Protein AF-A0A2M8PMQ4-F1 (afdb_monomer_lite)

Secondary structure (DSSP, 8-state):
---------SSTTSSHHHHHHHHHHHHHHTT---------SSS--GGGTS-TT---GGG--

pLDDT: mean 86.52, std 14.25, range [54.38, 96.88]

Foldseek 3Di:
DDDDDDQDDPDPPPCSLVVQLVVQLVCVLVVDPDDDDFPCPPDGDNCVSDPPPDPDPNPDD

Radius of gyration: 12.52 Å; chains: 1; bounding box: 36×18×30 Å

Sequence (61 aa):
MGQIITFYSYKGGVGRTMTLANVAVLLAQWGYKTLIIDWDLEAPGLENYYSHGDKPYLDRD

Structure (mmCIF, N/CA/C/O backbone):
data_AF-A0A2M8PMQ4-F1
#
_entry.id   AF-A0A2M8PMQ4-F1
#
loop_
_atom_site.group_PDB
_atom_site.id
_atom_site.type_symbol
_atom_site.label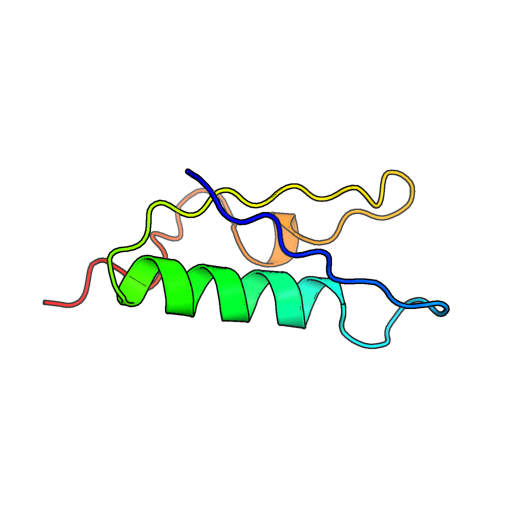_atom_id
_atom_site.label_alt_id
_atom_site.label_comp_id
_atom_site.label_asym_id
_atom_site.label_entity_id
_atom_site.label_seq_id
_atom_site.pdbx_PDB_ins_code
_atom_site.Cartn_x
_atom_site.Cartn_y
_atom_site.Cartn_z
_atom_site.occupancy
_atom_site.B_iso_or_equiv
_atom_site.auth_seq_id
_atom_site.auth_comp_id
_atom_site.auth_asym_id
_atom_site.auth_atom_id
_atom_site.pdbx_PDB_model_num
ATOM 1 N N . MET A 1 1 ? -0.386 7.148 18.486 1.00 81.06 1 MET A N 1
ATOM 2 C CA . MET A 1 1 ? 0.428 7.608 17.337 1.00 81.06 1 MET A CA 1
ATOM 3 C C . MET A 1 1 ? 0.250 6.614 16.200 1.00 81.06 1 MET A C 1
ATOM 5 O O . MET A 1 1 ? 0.020 5.448 16.498 1.00 81.06 1 MET A O 1
ATOM 9 N N . GLY A 1 2 ? 0.287 7.055 14.941 1.00 90.38 2 GLY A N 1
ATOM 10 C CA . GLY A 1 2 ? 0.239 6.141 13.790 1.00 90.38 2 GLY A CA 1
ATOM 11 C C . GLY A 1 2 ? 1.566 5.399 13.594 1.00 90.38 2 GLY A C 1
ATOM 12 O O . GLY A 1 2 ? 2.598 5.857 14.082 1.00 90.38 2 GLY A O 1
ATOM 13 N N . GLN A 1 3 ? 1.534 4.265 12.891 1.00 96.06 3 GLN A N 1
ATOM 14 C CA . GLN A 1 3 ? 2.730 3.548 12.438 1.00 96.06 3 GLN A CA 1
ATOM 15 C C . GLN A 1 3 ? 2.956 3.811 10.945 1.00 96.06 3 GLN A C 1
ATOM 17 O O . GLN A 1 3 ? 1.996 3.867 10.180 1.00 96.06 3 GLN A O 1
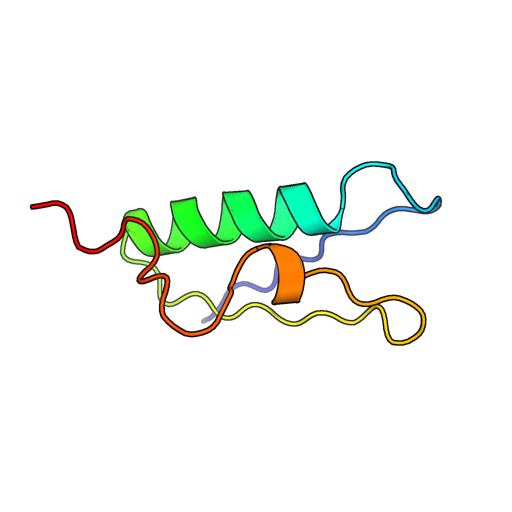ATOM 22 N N . ILE A 1 4 ? 4.219 3.963 10.542 1.00 96.69 4 ILE A N 1
ATOM 23 C CA . ILE A 1 4 ? 4.625 4.094 9.137 1.00 96.69 4 ILE A CA 1
ATOM 24 C C . ILE A 1 4 ? 5.423 2.844 8.777 1.00 96.69 4 ILE A C 1
ATOM 26 O O . ILE A 1 4 ? 6.421 2.540 9.430 1.00 96.69 4 ILE A O 1
ATOM 30 N N . ILE A 1 5 ? 4.973 2.123 7.751 1.00 96.88 5 ILE A N 1
ATOM 31 C CA . ILE A 1 5 ? 5.603 0.894 7.261 1.00 96.88 5 ILE A CA 1
ATOM 32 C C . ILE A 1 5 ? 5.953 1.111 5.789 1.00 96.88 5 ILE A C 1
ATOM 34 O O . ILE A 1 5 ? 5.077 1.429 4.988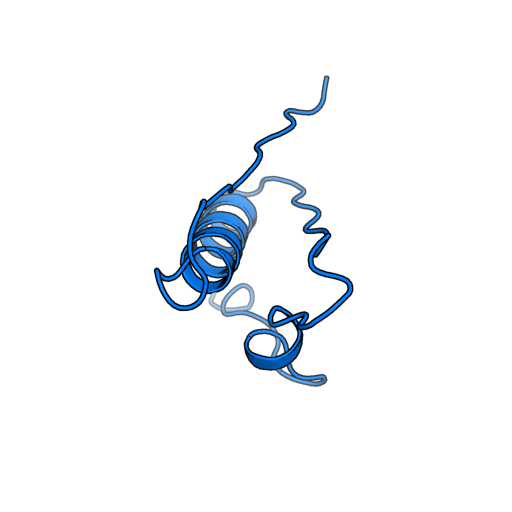 1.00 96.88 5 ILE A O 1
ATOM 38 N N . THR A 1 6 ? 7.225 0.927 5.436 1.00 96.62 6 THR A N 1
ATOM 39 C CA . THR A 1 6 ? 7.713 1.111 4.064 1.00 96.62 6 THR A CA 1
ATOM 40 C C . THR A 1 6 ? 8.008 -0.236 3.423 1.00 96.62 6 THR A C 1
ATOM 42 O O . THR A 1 6 ? 8.795 -1.024 3.946 1.00 96.62 6 THR A O 1
ATOM 45 N N . PHE A 1 7 ? 7.426 -0.473 2.250 1.00 96.38 7 PHE A N 1
ATOM 46 C CA . PHE A 1 7 ? 7.755 -1.610 1.397 1.00 96.38 7 PHE A CA 1
ATOM 47 C C . PHE A 1 7 ? 8.741 -1.138 0.337 1.00 96.38 7 PHE A C 1
ATOM 49 O O . PHE A 1 7 ? 8.422 -0.258 -0.456 1.00 96.38 7 PHE A O 1
ATOM 56 N N . TYR A 1 8 ? 9.944 -1.705 0.326 1.00 94.75 8 TYR A N 1
ATOM 57 C CA . TYR A 1 8 ? 11.011 -1.330 -0.598 1.00 94.75 8 TYR A CA 1
ATOM 58 C C . TYR A 1 8 ? 11.563 -2.560 -1.315 1.00 94.75 8 TYR A C 1
ATOM 60 O O . TYR A 1 8 ? 11.639 -3.652 -0.754 1.00 94.75 8 TYR A O 1
ATOM 68 N N . SER A 1 9 ? 11.985 -2.363 -2.561 1.00 93.00 9 SER A N 1
ATOM 69 C CA . SER A 1 9 ? 12.740 -3.348 -3.323 1.00 93.00 9 SER A CA 1
ATOM 70 C C . SER A 1 9 ? 13.706 -2.650 -4.269 1.00 93.00 9 SER A C 1
ATOM 72 O O . SER A 1 9 ? 13.354 -1.648 -4.886 1.00 93.00 9 SER A O 1
ATOM 74 N N . TYR A 1 10 ? 14.909 -3.207 -4.412 1.00 91.50 10 TYR A N 1
ATOM 75 C CA . TYR A 1 10 ? 15.922 -2.667 -5.322 1.00 91.50 10 TYR A CA 1
ATOM 76 C C . TYR A 1 10 ? 15.583 -2.913 -6.800 1.00 91.50 10 TYR A C 1
ATOM 78 O O . TYR A 1 10 ? 15.870 -2.083 -7.653 1.00 91.50 10 TYR A O 1
ATOM 86 N N . LYS A 1 11 ? 14.960 -4.056 -7.109 1.00 92.38 11 LYS A N 1
ATOM 87 C CA . LYS A 1 11 ? 14.543 -4.421 -8.468 1.00 92.38 11 LYS A CA 1
ATOM 88 C C . LYS A 1 11 ? 13.029 -4.302 -8.627 1.00 92.38 11 LYS A C 1
ATOM 90 O O . LYS A 1 11 ? 12.279 -4.553 -7.675 1.00 92.38 11 LYS A O 1
ATOM 95 N N . GLY A 1 12 ? 12.602 -3.969 -9.843 1.00 90.31 12 GLY A N 1
ATOM 96 C CA . GLY A 1 12 ? 11.208 -4.075 -10.268 1.00 90.31 12 GLY A CA 1
ATOM 97 C C . GLY A 1 12 ? 10.760 -5.535 -10.382 1.00 90.31 12 GLY A C 1
ATOM 98 O O . GLY A 1 12 ? 11.583 -6.443 -10.501 1.00 90.31 12 GLY A O 1
ATOM 99 N N . GLY A 1 13 ? 9.448 -5.769 -10.311 1.00 90.81 13 GLY A N 1
ATOM 100 C CA . GLY A 1 13 ? 8.851 -7.092 -10.539 1.00 90.81 13 GLY A CA 1
ATOM 101 C C . GLY A 1 13 ? 8.990 -8.111 -9.400 1.00 90.81 13 GLY A C 1
ATOM 102 O O . GLY A 1 13 ? 8.530 -9.235 -9.548 1.00 90.81 13 GLY A O 1
ATOM 103 N N . VAL A 1 14 ? 9.568 -7.749 -8.248 1.00 94.56 14 VAL A N 1
ATOM 104 C CA . VAL A 1 14 ? 9.737 -8.679 -7.105 1.00 94.56 14 VAL A CA 1
ATOM 105 C C . VAL A 1 14 ? 8.522 -8.763 -6.170 1.00 94.56 14 VAL A C 1
ATOM 107 O O . VAL A 1 14 ? 8.591 -9.409 -5.130 1.00 94.56 14 VAL A O 1
ATOM 110 N N . GLY A 1 15 ? 7.421 -8.085 -6.505 1.00 94.69 15 GLY A N 1
ATOM 111 C CA . GLY A 1 15 ? 6.173 -8.150 -5.736 1.00 94.69 15 GLY A CA 1
ATOM 112 C C . GLY A 1 15 ? 5.999 -7.091 -4.642 1.00 94.69 15 GLY A C 1
ATOM 113 O O . GLY A 1 15 ? 5.125 -7.246 -3.801 1.00 94.69 15 GLY A O 1
ATOM 114 N N . ARG A 1 16 ? 6.761 -5.988 -4.643 1.00 95.56 16 ARG A N 1
ATOM 115 C CA . ARG A 1 16 ? 6.625 -4.898 -3.649 1.00 95.56 16 ARG A CA 1
ATOM 116 C C . ARG A 1 16 ? 5.183 -4.394 -3.498 1.00 95.56 16 ARG A C 1
ATOM 118 O O . ARG A 1 16 ? 4.653 -4.387 -2.389 1.00 95.56 16 ARG A O 1
ATOM 125 N N . THR A 1 17 ? 4.549 -4.013 -4.606 1.00 95.00 17 THR A N 1
ATOM 126 C CA . THR A 1 17 ? 3.168 -3.504 -4.620 1.00 95.00 17 THR A CA 1
ATOM 127 C C . THR A 1 17 ? 2.161 -4.576 -4.205 1.00 95.00 17 THR A C 1
ATOM 129 O O . THR A 1 17 ? 1.231 -4.286 -3.459 1.00 95.00 17 THR A O 1
ATOM 132 N N . MET A 1 18 ? 2.396 -5.833 -4.600 1.00 95.38 18 MET A N 1
ATOM 133 C CA . MET A 1 18 ? 1.585 -6.977 -4.171 1.00 95.38 18 MET A CA 1
ATOM 134 C C . MET A 1 18 ? 1.628 -7.147 -2.648 1.00 95.38 18 MET A C 1
ATOM 136 O O . MET A 1 18 ? 0.587 -7.329 -2.015 1.00 95.38 18 MET A O 1
ATOM 140 N N . THR A 1 19 ? 2.816 -7.063 -2.046 1.00 96.50 19 THR A N 1
ATOM 141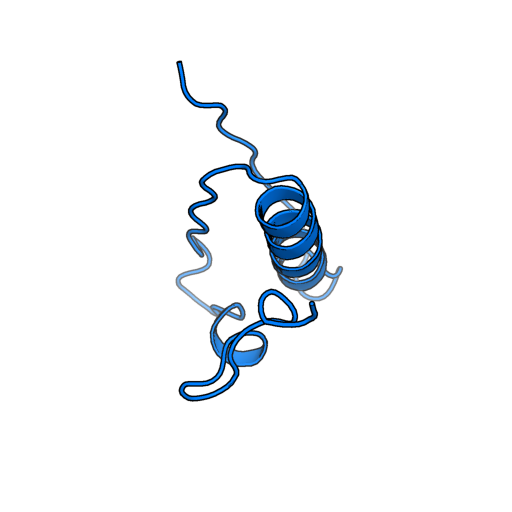 C CA . THR A 1 19 ? 2.982 -7.167 -0.593 1.00 96.50 19 THR A CA 1
ATOM 142 C C . THR A 1 19 ? 2.297 -6.005 0.126 1.00 96.50 19 THR A C 1
ATOM 144 O O . THR A 1 19 ? 1.557 -6.249 1.077 1.00 96.50 19 THR A O 1
ATOM 147 N N . LEU A 1 20 ? 2.478 -4.765 -0.351 1.00 96.06 20 LEU A N 1
ATOM 148 C CA . LEU A 1 20 ? 1.792 -3.585 0.192 1.00 96.06 20 LEU A CA 1
ATOM 149 C C . LEU A 1 20 ? 0.267 -3.774 0.183 1.00 96.06 20 LEU A C 1
ATOM 151 O O . LEU A 1 20 ? -0.372 -3.599 1.220 1.00 96.06 20 LEU A O 1
ATOM 155 N N . ALA A 1 21 ? -0.306 -4.173 -0.957 1.00 94.44 21 ALA A N 1
ATOM 156 C CA . ALA A 1 21 ? -1.750 -4.334 -1.110 1.00 94.44 21 ALA A CA 1
ATOM 157 C C . ALA A 1 21 ? -2.326 -5.411 -0.168 1.00 94.44 21 ALA A C 1
ATOM 159 O O . ALA A 1 21 ? -3.313 -5.179 0.532 1.00 94.44 21 ALA A O 1
ATOM 160 N N . ASN A 1 22 ? -1.682 -6.580 -0.084 1.00 95.31 22 ASN A N 1
ATOM 161 C CA . ASN A 1 22 ? -2.149 -7.665 0.784 1.00 95.31 22 ASN A CA 1
ATOM 162 C C . ASN A 1 22 ? -2.054 -7.307 2.273 1.00 95.31 22 ASN A C 1
ATOM 164 O O . ASN A 1 22 ? -3.003 -7.534 3.024 1.00 95.31 22 ASN A O 1
ATOM 168 N N . VAL A 1 23 ? -0.939 -6.711 2.711 1.00 96.38 23 VAL A N 1
ATOM 169 C CA . VAL A 1 23 ? -0.784 -6.291 4.113 1.00 96.38 23 VAL A CA 1
ATOM 170 C C . VAL A 1 23 ? -1.800 -5.208 4.470 1.00 96.38 23 VAL A C 1
ATOM 172 O O . VAL A 1 23 ? -2.371 -5.247 5.558 1.00 96.38 23 VAL A O 1
ATOM 175 N N . ALA A 1 24 ? -2.082 -4.277 3.557 1.00 94.94 24 ALA A N 1
ATOM 176 C CA . ALA A 1 24 ? -3.076 -3.239 3.789 1.00 94.94 24 ALA A CA 1
ATOM 177 C C . ALA A 1 24 ? -4.487 -3.805 4.006 1.00 94.94 24 ALA A C 1
ATOM 179 O O . ALA A 1 24 ? -5.183 -3.361 4.921 1.00 94.94 24 ALA A O 1
ATOM 180 N N . VAL A 1 25 ? -4.883 -4.815 3.219 1.00 93.12 25 VAL A N 1
ATOM 181 C CA . VAL A 1 25 ? -6.163 -5.521 3.400 1.00 93.12 25 VAL A CA 1
ATOM 182 C C . VAL A 1 25 ? -6.214 -6.219 4.756 1.00 93.12 25 VAL A C 1
ATOM 184 O O . VAL A 1 25 ? -7.197 -6.051 5.472 1.00 93.12 25 VAL A O 1
ATOM 187 N N . LEU A 1 26 ? -5.158 -6.939 5.147 1.00 94.81 26 LEU A N 1
ATOM 188 C CA . LEU A 1 26 ? -5.106 -7.619 6.447 1.00 94.81 26 LEU A CA 1
ATOM 189 C C . LEU A 1 26 ? -5.213 -6.634 7.616 1.00 94.81 26 LEU A C 1
ATOM 191 O O . LEU A 1 26 ? -5.994 -6.851 8.539 1.00 94.81 26 LEU A O 1
ATOM 195 N N . LEU A 1 27 ? -4.481 -5.517 7.561 1.00 94.81 27 LEU A N 1
ATOM 196 C CA . LEU A 1 27 ? -4.561 -4.476 8.587 1.00 94.81 27 LEU A CA 1
ATOM 197 C C . LEU A 1 27 ? -5.965 -3.862 8.657 1.00 94.81 27 LEU A C 1
ATOM 199 O O . LEU A 1 27 ? -6.496 -3.672 9.750 1.00 94.81 27 LEU A O 1
ATOM 203 N N . ALA A 1 28 ? -6.589 -3.588 7.509 1.00 92.50 28 ALA A N 1
ATOM 204 C CA . ALA A 1 28 ? -7.959 -3.083 7.471 1.00 92.50 28 ALA A CA 1
ATOM 205 C C . ALA A 1 28 ? -8.962 -4.096 8.055 1.00 92.50 28 ALA A C 1
ATOM 207 O O . ALA A 1 28 ? -9.808 -3.717 8.862 1.00 92.50 28 ALA A O 1
ATOM 208 N N . GLN A 1 29 ? -8.831 -5.384 7.718 1.00 91.06 29 GLN A N 1
ATOM 209 C CA . GLN A 1 29 ? -9.657 -6.470 8.265 1.00 91.06 29 GLN A CA 1
ATOM 210 C C . GLN A 1 29 ? -9.486 -6.645 9.778 1.00 91.06 29 GLN A C 1
ATOM 212 O O . GLN A 1 29 ? -10.435 -7.000 10.469 1.00 91.06 29 GLN A O 1
ATOM 217 N N . TRP A 1 30 ? -8.303 -6.355 10.319 1.00 94.62 30 TRP A N 1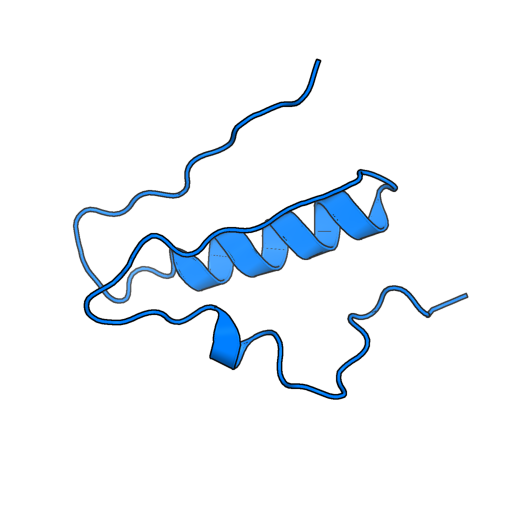
ATOM 218 C CA . TRP A 1 30 ? -8.059 -6.337 11.765 1.00 94.62 30 TRP A CA 1
ATOM 219 C C . TRP A 1 30 ? -8.571 -5.068 12.466 1.00 94.62 30 TRP A C 1
ATOM 221 O O . TRP A 1 30 ? -8.335 -4.885 13.658 1.00 94.62 30 TRP A O 1
ATOM 231 N N . GLY A 1 31 ? -9.279 -4.188 11.752 1.00 93.81 31 GLY A N 1
ATOM 232 C CA . GLY A 1 31 ? -9.896 -2.984 12.308 1.00 93.81 31 GLY A CA 1
ATOM 233 C C . GLY A 1 31 ? -8.965 -1.772 12.384 1.00 93.81 31 GLY A C 1
ATOM 234 O O . GLY A 1 31 ? -9.331 -0.755 12.980 1.00 93.81 31 GLY A O 1
ATOM 235 N N . TYR A 1 32 ? -7.771 -1.833 11.784 1.00 95.19 32 TYR A N 1
ATOM 236 C CA . TYR A 1 32 ? -6.883 -0.677 11.716 1.00 95.19 32 TYR A CA 1
ATOM 237 C C . TYR A 1 32 ? -7.312 0.285 10.605 1.00 95.19 32 TYR A C 1
ATOM 239 O O . TYR A 1 32 ? -7.632 -0.107 9.483 1.00 95.19 32 TYR A O 1
ATOM 247 N N . LYS A 1 33 ? -7.255 1.587 10.904 1.00 94.62 33 LYS A N 1
ATOM 248 C CA . LYS A 1 33 ? -7.364 2.634 9.882 1.00 94.62 33 LYS A CA 1
ATOM 249 C C . LYS A 1 33 ? -6.073 2.655 9.068 1.00 94.62 33 LYS A C 1
ATOM 251 O O . LYS A 1 33 ? -5.062 3.181 9.531 1.00 94.62 33 LYS A O 1
ATOM 256 N N . THR A 1 34 ? -6.128 2.086 7.871 1.00 94.44 34 THR A N 1
ATOM 257 C CA . THR A 1 34 ? -4.971 1.920 6.988 1.00 94.44 34 THR A CA 1
ATOM 258 C C . THR A 1 34 ? -5.031 2.901 5.821 1.00 94.44 34 THR A C 1
ATOM 260 O O . THR A 1 34 ? -6.036 2.971 5.119 1.00 94.44 34 THR A O 1
ATOM 263 N N . LEU A 1 35 ? -3.939 3.637 5.599 1.00 94.81 35 LEU A N 1
ATOM 264 C CA . LEU A 1 35 ? -3.704 4.449 4.405 1.00 94.81 35 LEU A CA 1
ATOM 265 C C . LEU A 1 35 ? -2.528 3.846 3.635 1.00 94.81 35 LEU A C 1
ATOM 267 O O . LEU A 1 35 ? -1.484 3.566 4.222 1.00 94.81 35 LEU A O 1
ATOM 271 N N . ILE A 1 36 ? -2.700 3.682 2.329 1.00 95.12 36 ILE A N 1
ATOM 272 C CA . ILE A 1 36 ? -1.663 3.231 1.401 1.00 95.12 36 ILE A CA 1
ATOM 273 C C . ILE A 1 36 ? -1.296 4.369 0.455 1.00 95.12 36 ILE A C 1
ATOM 275 O O . ILE A 1 36 ? -2.164 5.124 0.023 1.00 95.12 36 ILE A O 1
ATOM 279 N N . ILE A 1 37 ? -0.005 4.500 0.161 1.00 94.56 37 ILE A N 1
ATOM 280 C CA . ILE A 1 37 ? 0.540 5.504 -0.756 1.00 94.56 37 ILE A CA 1
ATOM 281 C C . ILE A 1 37 ? 1.514 4.779 -1.679 1.00 94.56 37 ILE A C 1
ATOM 283 O O . ILE A 1 37 ? 2.436 4.121 -1.190 1.00 94.56 37 ILE A O 1
ATOM 287 N N . ASP A 1 38 ? 1.308 4.898 -2.990 1.00 93.62 38 ASP A N 1
ATOM 288 C CA . ASP A 1 38 ? 2.277 4.440 -3.984 1.00 93.62 38 ASP A CA 1
ATOM 289 C C . ASP A 1 38 ? 3.260 5.579 -4.284 1.00 93.62 38 ASP A C 1
ATOM 291 O O . ASP A 1 38 ? 2.862 6.662 -4.713 1.00 93.62 38 ASP A O 1
ATOM 295 N N . TRP A 1 39 ? 4.539 5.350 -3.988 1.00 93.69 39 TRP A N 1
ATOM 296 C CA . TRP A 1 39 ? 5.629 6.291 -4.268 1.00 93.69 39 TRP A CA 1
ATOM 297 C C . TRP A 1 39 ? 6.409 5.923 -5.539 1.00 93.69 39 TRP A C 1
ATOM 299 O O . TRP A 1 39 ? 7.383 6.601 -5.868 1.00 93.69 39 TRP A O 1
ATOM 309 N N . ASP A 1 40 ? 6.006 4.870 -6.257 1.00 91.75 40 ASP A N 1
ATOM 310 C CA . ASP A 1 40 ? 6.553 4.545 -7.573 1.00 91.75 40 ASP A CA 1
ATOM 311 C C . ASP A 1 40 ? 5.912 5.446 -8.638 1.00 91.75 40 ASP A C 1
ATOM 313 O O . ASP A 1 40 ? 4.872 5.133 -9.207 1.00 91.75 40 ASP A O 1
ATOM 317 N N . LEU A 1 41 ? 6.502 6.623 -8.861 1.00 89.44 41 LEU A N 1
ATOM 318 C CA . LEU A 1 41 ? 5.973 7.605 -9.815 1.00 89.44 41 LEU A CA 1
ATOM 319 C C . LEU A 1 41 ? 6.214 7.215 -11.281 1.00 89.44 41 LEU A C 1
ATOM 321 O O . LEU A 1 41 ? 5.554 7.754 -12.166 1.00 89.44 41 LEU A O 1
ATOM 325 N N . GLU A 1 42 ? 7.170 6.323 -11.547 1.00 91.31 42 GLU A N 1
ATOM 326 C CA . GLU A 1 42 ? 7.518 5.898 -12.907 1.00 91.31 42 GLU A CA 1
ATOM 327 C C . GLU A 1 42 ? 6.594 4.782 -13.400 1.00 91.31 42 GLU A C 1
ATOM 329 O O . GLU A 1 42 ? 6.221 4.760 -14.574 1.00 91.31 42 GLU A O 1
ATOM 334 N N . ALA A 1 43 ? 6.224 3.863 -12.505 1.00 90.88 43 ALA A N 1
ATOM 335 C CA . ALA A 1 43 ? 5.339 2.746 -12.799 1.00 90.88 43 ALA A CA 1
ATOM 336 C C . ALA A 1 43 ? 4.512 2.362 -11.555 1.00 90.88 43 ALA A C 1
ATOM 338 O O . ALA A 1 43 ? 4.780 1.319 -10.943 1.00 90.88 43 ALA A O 1
ATOM 339 N N . PRO A 1 44 ? 3.509 3.177 -11.169 1.00 92.50 44 PRO A N 1
ATOM 340 C CA . PRO A 1 44 ? 2.614 2.826 -10.075 1.00 92.50 44 PRO A CA 1
ATOM 341 C C . PRO A 1 44 ? 1.863 1.537 -10.417 1.00 92.50 44 PRO A C 1
ATOM 343 O O . PRO A 1 44 ? 1.644 1.196 -11.583 1.00 92.50 44 PRO A O 1
ATOM 346 N N . GLY A 1 45 ? 1.547 0.756 -9.388 1.00 91.44 45 GLY A N 1
ATOM 347 C CA . GLY A 1 45 ? 0.896 -0.538 -9.586 1.00 91.44 45 GLY A CA 1
ATOM 348 C C . GLY A 1 45 ? -0.311 -0.773 -8.698 1.00 91.44 45 GLY A C 1
ATOM 349 O O . GLY A 1 45 ? -0.968 -1.805 -8.843 1.00 91.44 45 GLY A O 1
ATOM 350 N N . LEU A 1 46 ? -0.568 0.124 -7.748 1.00 91.38 46 LEU A N 1
ATOM 351 C CA . LEU A 1 46 ? -1.573 -0.048 -6.709 1.00 91.38 46 LEU A CA 1
ATOM 352 C C . LEU A 1 46 ? -3.002 -0.029 -7.271 1.00 91.38 46 LEU A C 1
ATOM 354 O O . LEU A 1 46 ? -3.861 -0.777 -6.809 1.00 91.38 46 LEU A O 1
ATOM 358 N N . GLU A 1 47 ? -3.237 0.760 -8.315 1.00 88.19 47 GLU A N 1
ATOM 359 C CA . GLU A 1 47 ? -4.501 0.867 -9.045 1.00 88.19 47 GLU A CA 1
ATOM 360 C C . GLU A 1 47 ? -4.952 -0.459 -9.672 1.00 88.19 47 GLU A C 1
ATOM 362 O O . GLU A 1 47 ? -6.149 -0.690 -9.818 1.00 88.19 47 GLU A O 1
ATOM 367 N N . ASN A 1 48 ? -4.015 -1.367 -9.971 1.00 89.12 48 ASN A N 1
ATOM 368 C CA . ASN A 1 48 ? -4.339 -2.690 -10.508 1.00 89.12 48 ASN A CA 1
ATOM 369 C C . ASN A 1 48 ? -4.960 -3.620 -9.452 1.00 89.12 48 ASN A C 1
ATOM 371 O O . ASN A 1 48 ? -5.554 -4.635 -9.810 1.00 89.12 48 ASN A O 1
ATOM 375 N N . TYR A 1 49 ? -4.809 -3.300 -8.162 1.00 88.12 49 TYR A N 1
ATOM 376 C CA . TYR A 1 49 ? -5.369 -4.073 -7.047 1.00 88.12 49 TYR A CA 1
ATOM 377 C C . TYR A 1 49 ? -6.672 -3.478 -6.509 1.00 88.12 49 TYR A C 1
ATOM 379 O O . TYR A 1 49 ? -7.473 -4.203 -5.923 1.00 88.12 49 TYR A O 1
ATOM 387 N N . TYR A 1 50 ? -6.880 -2.172 -6.687 1.00 78.12 50 TYR A N 1
ATOM 388 C CA . TYR A 1 50 ? -8.035 -1.446 -6.161 1.00 78.12 50 TYR A CA 1
ATOM 389 C C . TYR A 1 50 ? -8.751 -0.727 -7.302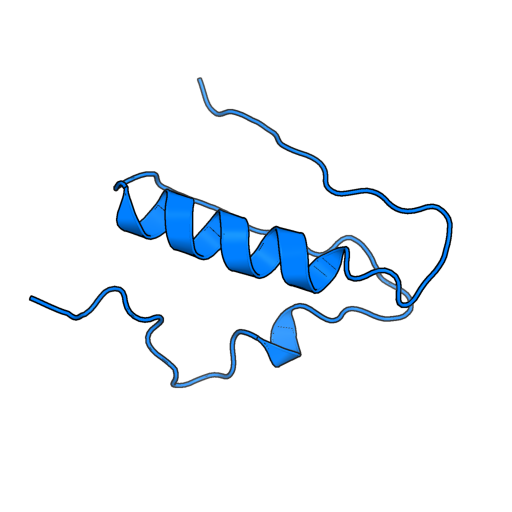 1.00 78.12 50 TYR A C 1
ATOM 391 O O . TYR A 1 50 ? -8.612 0.483 -7.496 1.00 78.12 50 TYR A O 1
ATOM 399 N N . SER A 1 51 ? -9.505 -1.495 -8.087 1.00 70.12 51 SER A N 1
ATOM 400 C CA . SER A 1 51 ? -10.313 -0.946 -9.169 1.00 70.12 51 SER A CA 1
ATOM 401 C C . SER A 1 51 ? -11.602 -0.318 -8.616 1.00 70.12 51 SER A C 1
ATOM 403 O O . SER A 1 51 ? -12.157 -0.757 -7.605 1.00 70.12 51 SER A O 1
ATOM 405 N N . HIS A 1 52 ? -12.054 0.780 -9.228 1.00 55.84 52 HIS A N 1
ATOM 406 C CA . HIS A 1 52 ? -13.215 1.535 -8.750 1.00 55.84 52 HIS A CA 1
ATOM 407 C C . HIS A 1 52 ? -14.483 0.674 -8.836 1.00 55.84 52 HIS A C 1
ATOM 409 O O . HIS A 1 52 ? -15.000 0.431 -9.923 1.00 55.84 52 HIS A O 1
ATOM 415 N N . GLY A 1 53 ? -14.993 0.245 -7.681 1.00 56.78 53 GLY A N 1
ATOM 416 C CA . GLY A 1 53 ? -16.194 -0.588 -7.567 1.00 56.78 53 GLY A CA 1
ATOM 417 C C . GLY A 1 53 ? -15.960 -1.881 -6.794 1.00 56.78 53 GLY A C 1
ATOM 418 O O . GLY A 1 53 ? -16.906 -2.411 -6.210 1.00 56.78 53 GLY A O 1
ATOM 419 N N . ASP A 1 54 ? -14.707 -2.327 -6.692 1.00 55.53 54 ASP A N 1
ATOM 420 C CA . ASP A 1 54 ? -14.344 -3.407 -5.789 1.00 55.53 54 ASP A CA 1
ATOM 421 C C . ASP A 1 54 ? -14.345 -2.850 -4.373 1.00 55.53 54 ASP A C 1
ATOM 423 O O . ASP A 1 54 ? -13.381 -2.243 -3.902 1.00 55.53 54 ASP A O 1
ATOM 427 N N . LYS A 1 55 ? -15.454 -3.057 -3.663 1.00 55.12 55 LYS A N 1
ATOM 428 C CA . LYS A 1 55 ? -15.366 -3.061 -2.212 1.00 55.12 55 LYS A CA 1
ATOM 429 C C . LYS A 1 55 ? -14.349 -4.147 -1.874 1.00 55.12 55 LYS A C 1
ATOM 431 O O . LYS A 1 55 ? -14.581 -5.309 -2.231 1.00 55.12 55 LYS A O 1
ATOM 436 N N . PRO A 1 56 ? -13.219 -3.811 -1.224 1.00 55.47 56 PRO A N 1
ATOM 437 C CA . PRO A 1 56 ? -12.356 -4.855 -0.724 1.00 55.47 56 PRO A CA 1
ATOM 438 C C . PRO A 1 56 ? -13.215 -5.741 0.176 1.00 55.47 56 PRO A C 1
ATOM 440 O O . PRO A 1 56 ? -14.246 -5.303 0.682 1.00 55.47 56 PRO A O 1
ATOM 443 N N . TYR A 1 57 ? -12.793 -6.987 0.346 1.00 57.91 57 TYR A N 1
ATOM 444 C CA . TYR A 1 57 ? -13.425 -8.103 1.069 1.00 57.91 57 TYR A CA 1
ATOM 445 C C . TYR A 1 57 ? -13.953 -7.797 2.505 1.00 57.91 57 TYR A C 1
ATOM 447 O O . TYR A 1 57 ? -14.335 -8.712 3.223 1.00 57.91 57 TYR A O 1
ATOM 455 N N . LEU A 1 58 ? -13.934 -6.532 2.925 1.00 55.75 58 LEU A N 1
ATOM 456 C CA . LEU A 1 58 ? -14.383 -5.893 4.157 1.00 55.75 58 LEU A CA 1
ATOM 457 C C . LEU A 1 58 ? -15.904 -5.929 4.393 1.00 55.75 58 LEU A C 1
ATOM 459 O O . LEU A 1 58 ? -16.315 -5.677 5.516 1.00 55.75 58 LEU A O 1
ATOM 463 N N . ASP A 1 59 ? -16.718 -6.251 3.384 1.00 55.78 59 ASP A N 1
ATOM 464 C CA . ASP A 1 59 ? -18.186 -6.363 3.513 1.00 55.78 59 ASP A CA 1
ATOM 465 C C . ASP A 1 59 ? -18.666 -7.788 3.873 1.00 55.78 59 ASP A C 1
ATOM 467 O O . ASP A 1 59 ? -19.862 -8.071 3.818 1.00 55.78 59 ASP A O 1
ATOM 471 N N . ARG A 1 60 ? -17.760 -8.725 4.190 1.00 54.38 60 ARG A N 1
ATOM 472 C CA . ARG A 1 60 ? -18.166 -10.063 4.646 1.00 54.38 60 ARG A CA 1
ATOM 473 C C . ARG A 1 60 ? -18.422 -10.066 6.152 1.00 54.38 60 ARG A C 1
ATOM 475 O O . ARG A 1 60 ? -17.502 -10.326 6.925 1.00 54.38 60 ARG A O 1
ATOM 482 N N . ASP A 1 61 ? -19.676 -9.797 6.502 1.00 56.22 61 ASP A N 1
ATOM 483 C CA . ASP A 1 61 ? -20.343 -10.400 7.663 1.00 56.22 61 ASP A CA 1
ATOM 484 C C . ASP A 1 61 ? -20.616 -11.897 7.409 1.00 56.22 61 ASP A C 1
ATOM 486 O O . ASP A 1 61 ? -20.951 -12.259 6.251 1.00 56.22 61 ASP A O 1
#